Protein AF-A0A9N9JMC4-F1 (afdb_monomer)

pLDDT: mean 87.78, std 9.15, range [64.56, 97.38]

Secondary structure (DSSP, 8-state):
---EEE---TTSTTHHHHHHHHHHHHHTT---EEEEEE-SSS-HHHHHHHHHHHHHTT--EEEEE--PPPTT-SS--PPTTS--SHHHHHHHHHHH-

Mean predicted aligned error: 4.38 Å

InterPro domains:
  IPR003171 Methylenetetrahydrofolate reductase-like, catalytic domain [PF02219] (1-97)
  IPR029041 FAD-linked oxidoreductase-like [SSF51730] (1-96)

Nearest PDB structures (foldseek):
  8uy1-assembly1_A  TM=9.423E-01  e=5.233E-10  Thermochaetoides thermophila DSM 1495
  8uy2-assembly1_A  TM=8.934E-01  e=1.357E-09  Thermochaetoides thermophila DSM 1495
  1v93-assembly1_A  TM=9.577E-01  e=5.666E-09  Thermus thermophilus HB8
  8uy2-assembly1_D  TM=8.923E-01  e=2.185E-09  Thermochaetoides thermophila DSM 1495
  6fnu-assembly1_A  TM=8.862E-01  e=6.950E-09  Saccharomyces cerevisiae

Foldseek 3Di:
DQADEQDAAFLRPPLVVSLVCLLCCCVVVVGQYEYEDAFANYAVVSVVVSLVSCVVSPHPHYDQFNGDADPPDPDHDHDVNTDRGSVVVVVVSVVPD

Sequence (97 aa):
PEFIDITWNAGGTSSQLTSEIVSTAQSVYGLETVMHLTCTNMPKEKIDKALKDAKDCGCQNILALRGDPPRGQLNWEACEKGFSHAIDLVRYIRAQY

Solvent-accessible surface area (backbone atoms only — not comparable to full-atom values): 5589 Å² total; per-residue (Å²): 126,88,60,46,80,44,76,55,57,64,47,49,84,54,48,66,58,41,53,52,51,52,33,44,38,32,72,75,68,68,42,51,48,32,40,40,40,57,37,32,67,41,60,56,69,59,54,54,49,52,55,48,54,36,49,76,49,66,50,85,39,72,46,64,32,31,60,65,47,62,93,95,45,92,65,72,74,73,41,89,86,36,38,81,43,28,66,52,48,48,54,48,50,67,74,75,106

Organism: NCBI:txid60492

Structure (mmCIF, N/CA/C/O backbone):
data_AF-A0A9N9JMC4-F1
#
_entry.id   AF-A0A9N9JMC4-F1
#
loop_
_atom_site.group_PDB
_atom_site.id
_atom_site.type_symbol
_atom_site.label_atom_id
_atom_site.label_alt_id
_atom_site.label_comp_id
_atom_site.label_asym_id
_atom_site.label_entity_id
_atom_site.label_seq_id
_atom_site.pdbx_PDB_ins_code
_atom_site.Cartn_x
_atom_site.Cartn_y
_atom_site.Cartn_z
_atom_site.occupancy
_atom_site.B_iso_or_equiv
_atom_site.auth_seq_id
_atom_site.auth_comp_id
_atom_site.auth_asym_id
_atom_site.auth_atom_id
_atom_site.pdbx_PDB_model_num
ATOM 1 N N . PRO A 1 1 ? -16.812 9.818 6.952 1.00 88.69 1 PRO A N 1
ATOM 2 C CA . PRO A 1 1 ? -16.461 9.124 5.687 1.00 88.69 1 PRO A CA 1
ATOM 3 C C . PRO A 1 1 ? -16.502 7.617 5.945 1.00 88.69 1 PRO A C 1
ATOM 5 O O . PRO A 1 1 ? -16.405 7.242 7.110 1.00 88.69 1 PRO A O 1
ATOM 8 N N . GLU A 1 2 ? -16.666 6.785 4.916 1.00 94.06 2 GLU A N 1
ATOM 9 C CA . GLU A 1 2 ? -16.573 5.324 5.087 1.00 94.06 2 GLU A CA 1
ATOM 10 C C . GLU A 1 2 ? -15.116 4.888 5.282 1.00 94.06 2 GLU A C 1
ATOM 12 O O . GLU A 1 2 ? -14.822 4.130 6.195 1.00 94.06 2 GLU A O 1
ATOM 17 N N . PHE A 1 3 ? -14.199 5.460 4.502 1.00 96.38 3 PHE A N 1
ATOM 18 C CA . PHE A 1 3 ? -12.753 5.340 4.675 1.00 96.38 3 PHE A CA 1
ATOM 19 C C . PHE A 1 3 ? -12.049 6.583 4.117 1.00 96.38 3 PHE A C 1
ATOM 21 O O . PHE A 1 3 ? -12.675 7.426 3.461 1.00 96.38 3 PHE A O 1
ATOM 28 N N . ILE A 1 4 ? -10.751 6.706 4.389 1.00 96.25 4 ILE A N 1
ATOM 29 C CA . ILE A 1 4 ? -9.861 7.676 3.742 1.00 96.25 4 ILE A CA 1
ATOM 30 C C . ILE A 1 4 ? -8.680 6.967 3.074 1.00 96.25 4 ILE A C 1
ATOM 32 O O . ILE A 1 4 ? -8.143 5.999 3.611 1.00 96.25 4 ILE A O 1
ATOM 36 N N . ASP A 1 5 ? -8.257 7.480 1.922 1.00 95.94 5 ASP A N 1
ATOM 37 C CA . ASP A 1 5 ? -7.088 6.976 1.204 1.00 95.94 5 ASP A CA 1
ATOM 38 C C . ASP A 1 5 ? -5.829 7.744 1.613 1.00 95.94 5 ASP A C 1
ATOM 40 O O . ASP A 1 5 ? -5.822 8.978 1.677 1.00 95.94 5 ASP A O 1
ATOM 44 N N . ILE A 1 6 ? -4.736 7.019 1.852 1.00 94.81 6 ILE A N 1
ATOM 45 C CA . ILE A 1 6 ? -3.429 7.612 2.144 1.00 94.81 6 ILE A CA 1
ATOM 46 C C . ILE A 1 6 ? -2.460 7.197 1.043 1.00 94.81 6 ILE A C 1
ATOM 48 O O . ILE A 1 6 ? -2.082 6.031 0.907 1.00 94.81 6 ILE A O 1
ATOM 52 N N . THR A 1 7 ? -2.056 8.182 0.242 1.00 93.25 7 THR A N 1
ATOM 53 C CA . THR A 1 7 ? -1.215 7.956 -0.932 1.00 93.25 7 THR A CA 1
ATOM 54 C C . THR A 1 7 ? 0.196 7.509 -0.565 1.00 93.25 7 THR A C 1
ATOM 56 O O . THR A 1 7 ? 0.775 7.943 0.433 1.00 93.25 7 THR A O 1
ATOM 59 N N . TRP A 1 8 ? 0.779 6.709 -1.454 1.00 89.50 8 TRP A N 1
ATOM 60 C CA . TRP A 1 8 ? 2.147 6.221 -1.372 1.00 89.50 8 TRP A CA 1
ATOM 61 C C . TRP A 1 8 ? 2.929 6.685 -2.590 1.00 89.50 8 TRP A C 1
ATOM 63 O O . TRP A 1 8 ? 2.541 6.412 -3.727 1.00 89.50 8 TRP A O 1
ATOM 73 N N . ASN A 1 9 ? 4.041 7.377 -2.355 1.00 80.75 9 ASN A N 1
ATOM 74 C CA . ASN A 1 9 ? 4.874 7.881 -3.438 1.00 80.75 9 ASN A CA 1
ATOM 75 C C . ASN A 1 9 ? 5.643 6.736 -4.120 1.00 80.75 9 ASN A C 1
ATOM 77 O O . ASN A 1 9 ? 6.191 5.856 -3.448 1.00 80.75 9 ASN A O 1
ATOM 81 N N . ALA A 1 10 ? 5.706 6.755 -5.451 1.00 68.50 10 ALA A N 1
ATOM 82 C CA . ALA A 1 10 ? 6.422 5.757 -6.237 1.00 68.50 10 ALA A CA 1
ATOM 83 C C . ALA A 1 10 ? 7.896 5.668 -5.790 1.00 68.50 10 ALA A C 1
ATOM 85 O O . ALA A 1 10 ? 8.573 6.679 -5.614 1.00 68.50 10 ALA A O 1
ATOM 86 N N . GLY A 1 11 ? 8.390 4.447 -5.555 1.00 65.56 11 GLY A N 1
ATOM 87 C CA . GLY A 1 11 ? 9.744 4.208 -5.029 1.00 65.56 11 GLY A CA 1
ATOM 88 C C . GLY A 1 11 ? 9.900 4.359 -3.507 1.00 65.56 11 GLY A C 1
ATOM 89 O O . GLY A 1 11 ? 10.986 4.128 -2.974 1.00 65.56 11 GLY A O 1
ATOM 90 N N . GLY A 1 12 ? 8.831 4.711 -2.782 1.00 64.56 12 GLY A N 1
ATOM 91 C CA . GLY A 1 12 ? 8.786 4.648 -1.316 1.00 64.56 12 GLY A CA 1
ATOM 92 C C . GLY A 1 12 ? 9.736 5.604 -0.602 1.00 64.56 12 GLY A C 1
ATOM 93 O O . GLY A 1 12 ? 10.216 5.291 0.484 1.00 64.56 12 GLY A O 1
ATOM 94 N N . THR A 1 13 ? 10.038 6.763 -1.192 1.00 69.06 13 THR A N 1
ATOM 95 C CA . THR A 1 13 ? 10.882 7.791 -0.556 1.00 69.06 13 THR A CA 1
ATOM 96 C C . THR A 1 13 ? 10.250 8.344 0.726 1.00 69.06 13 THR A C 1
ATOM 98 O O . THR A 1 13 ? 10.961 8.671 1.667 1.00 69.06 13 THR A O 1
ATOM 101 N N . SER A 1 14 ? 8.918 8.402 0.787 1.00 72.88 14 SER A N 1
ATOM 102 C CA . SER A 1 14 ? 8.139 8.853 1.948 1.00 72.88 14 SER A CA 1
ATOM 103 C C . SER A 1 14 ? 7.345 7.718 2.606 1.00 72.88 14 SER A C 1
ATOM 105 O O . SER A 1 14 ? 6.327 7.975 3.243 1.00 72.88 14 SER A O 1
ATOM 107 N N . SER A 1 15 ? 7.780 6.462 2.443 1.00 77.94 15 SER A N 1
ATOM 108 C CA . SER A 1 15 ? 7.065 5.280 2.951 1.00 77.94 15 SER A CA 1
ATOM 109 C C . SER A 1 15 ? 6.796 5.343 4.452 1.00 77.94 15 SER A C 1
ATOM 111 O O . SER A 1 15 ? 5.722 4.978 4.912 1.00 77.94 15 SER A O 1
ATOM 113 N N . GLN A 1 16 ? 7.773 5.842 5.211 1.00 83.12 16 GLN A N 1
ATOM 114 C CA . GLN A 1 16 ? 7.664 5.977 6.657 1.00 83.12 16 GLN A CA 1
ATOM 115 C C . GLN A 1 16 ? 6.576 6.984 7.052 1.00 83.12 16 GLN A C 1
ATOM 117 O O . GLN A 1 16 ? 5.774 6.697 7.934 1.00 83.12 16 GLN A O 1
ATOM 122 N N . LEU A 1 17 ? 6.494 8.115 6.343 1.00 88.75 17 LEU A N 1
ATOM 123 C CA . LEU A 1 17 ? 5.462 9.121 6.581 1.00 88.75 17 LEU A CA 1
ATOM 124 C C . LEU A 1 17 ? 4.063 8.560 6.291 1.00 88.75 17 LEU A C 1
ATOM 126 O O . LEU A 1 17 ? 3.141 8.805 7.060 1.00 88.75 17 LEU A O 1
ATOM 130 N N . THR A 1 18 ? 3.900 7.773 5.221 1.00 90.81 18 THR A N 1
ATOM 131 C CA . THR A 1 18 ? 2.625 7.094 4.938 1.00 90.81 18 THR A CA 1
ATOM 132 C C . THR A 1 18 ? 2.216 6.188 6.105 1.00 90.81 18 THR A C 1
ATOM 134 O O . THR A 1 18 ? 1.089 6.307 6.581 1.00 90.81 18 THR A O 1
ATOM 137 N N . SER A 1 19 ? 3.125 5.356 6.626 1.00 88.31 19 SER A N 1
ATOM 138 C CA . SER A 1 19 ? 2.839 4.494 7.785 1.00 88.31 19 SER A CA 1
ATOM 139 C C . SER A 1 19 ? 2.486 5.285 9.052 1.00 88.31 19 SER A C 1
ATOM 141 O O . SER A 1 19 ? 1.570 4.903 9.780 1.00 88.31 19 SER A O 1
ATOM 143 N N . GLU A 1 20 ? 3.172 6.401 9.316 1.00 92.00 20 GLU A N 1
ATOM 144 C CA . GLU A 1 20 ? 2.890 7.279 10.462 1.00 92.00 20 GLU A CA 1
ATOM 145 C C . GLU A 1 20 ? 1.506 7.936 10.355 1.00 92.00 20 GLU A C 1
ATOM 147 O O . GLU A 1 20 ? 0.763 7.982 11.341 1.00 92.00 20 GLU A O 1
ATOM 152 N N . ILE A 1 21 ? 1.119 8.385 9.156 1.00 94.44 21 ILE A N 1
ATOM 153 C CA . ILE A 1 21 ? -0.212 8.955 8.904 1.00 94.44 21 ILE A CA 1
ATOM 154 C C . ILE A 1 21 ? -1.290 7.881 9.079 1.00 94.44 21 ILE A C 1
ATOM 156 O O . ILE A 1 21 ? -2.279 8.147 9.755 1.00 94.44 21 ILE A O 1
ATOM 160 N N . VAL A 1 22 ? -1.096 6.672 8.534 1.00 94.44 22 VAL A N 1
ATOM 161 C CA . VAL A 1 22 ? -2.037 5.544 8.697 1.00 94.44 22 VAL A CA 1
ATOM 162 C C . VAL A 1 22 ? -2.227 5.213 10.177 1.00 94.44 22 VAL A C 1
ATOM 164 O O . VAL A 1 22 ? -3.358 5.123 10.652 1.00 94.44 22 VAL A O 1
ATOM 167 N N . SER A 1 23 ? -1.122 5.093 10.918 1.00 92.88 23 SER A N 1
ATOM 168 C CA . SER A 1 23 ? -1.148 4.809 12.353 1.00 92.88 23 SER A CA 1
ATOM 169 C C . SER A 1 23 ? -1.887 5.898 13.129 1.00 92.88 23 SER A C 1
ATOM 171 O O . SER A 1 23 ? -2.756 5.596 13.945 1.00 92.88 23 SER A O 1
ATOM 173 N N . THR A 1 24 ? -1.613 7.172 12.841 1.00 94.75 24 THR A N 1
ATOM 174 C CA . THR A 1 24 ? -2.272 8.304 13.511 1.00 94.75 24 THR A CA 1
ATOM 175 C C . THR A 1 24 ? -3.764 8.365 13.173 1.00 94.75 24 THR A C 1
ATOM 177 O O . THR A 1 24 ? -4.595 8.522 14.065 1.00 94.75 24 THR A O 1
ATOM 180 N N . ALA A 1 25 ? -4.125 8.207 11.897 1.00 94.50 25 ALA A N 1
ATOM 181 C CA . ALA A 1 25 ? -5.509 8.212 11.430 1.00 94.50 25 ALA A CA 1
ATOM 182 C C . ALA A 1 25 ? -6.360 7.144 12.130 1.00 94.50 25 ALA A C 1
ATOM 184 O O . ALA A 1 25 ? -7.459 7.453 12.592 1.00 94.50 25 ALA A O 1
ATOM 185 N N . GLN A 1 26 ? -5.829 5.931 12.290 1.00 91.81 26 GLN A N 1
ATOM 186 C CA . GLN A 1 26 ? -6.540 4.858 12.981 1.00 91.81 26 GLN A CA 1
ATOM 187 C C . GLN A 1 26 ? -6.511 5.002 14.504 1.00 91.81 26 GLN A C 1
ATOM 189 O O . GLN A 1 26 ? -7.561 4.98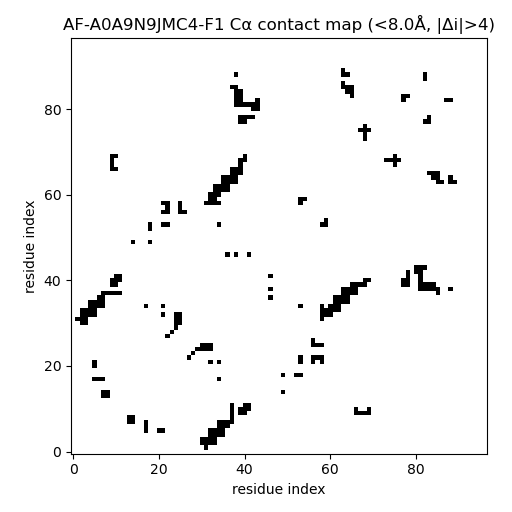2 15.139 1.00 91.81 26 GLN A O 1
ATOM 194 N N . SER A 1 27 ? -5.331 5.170 15.106 1.00 89.88 27 SER A N 1
ATOM 195 C CA . SER A 1 27 ? -5.183 5.116 16.569 1.00 89.88 27 SER A CA 1
ATOM 196 C C . SER A 1 27 ? -5.670 6.372 17.292 1.00 89.88 27 SER A C 1
ATOM 198 O O . SER A 1 27 ? -6.203 6.270 18.394 1.00 89.88 27 SER A O 1
ATOM 200 N N . VAL A 1 28 ? -5.501 7.554 16.688 1.00 92.88 28 VAL A N 1
ATOM 201 C CA . VAL A 1 28 ? -5.850 8.839 17.315 1.00 92.88 28 VAL A CA 1
ATOM 202 C C . VAL A 1 28 ? -7.241 9.295 16.894 1.00 92.88 28 VAL A C 1
ATOM 204 O O . VAL A 1 28 ? -8.011 9.763 17.730 1.00 92.88 28 VAL A O 1
ATOM 207 N N . TYR A 1 29 ? -7.567 9.170 15.605 1.00 93.62 29 TYR A N 1
ATOM 208 C CA . TYR A 1 29 ? -8.813 9.707 15.049 1.00 93.62 29 TYR A CA 1
ATOM 209 C C . TYR A 1 29 ? -9.902 8.652 14.819 1.00 93.62 29 TYR A C 1
ATOM 211 O O . TYR A 1 29 ? -11.040 9.029 14.543 1.00 93.62 29 TYR A O 1
ATOM 219 N N . GLY A 1 30 ? -9.587 7.357 14.933 1.00 91.75 30 GLY A N 1
ATOM 220 C CA . GLY A 1 30 ? -10.552 6.275 14.714 1.00 91.75 30 GLY A CA 1
ATOM 221 C C . GLY A 1 30 ? -11.084 6.211 13.280 1.00 91.75 30 GLY A C 1
ATOM 222 O O . GLY A 1 30 ? -12.214 5.775 13.066 1.00 91.75 30 GLY A O 1
ATOM 223 N N . LEU A 1 31 ? -10.316 6.706 12.306 1.00 94.81 31 LEU A N 1
ATOM 224 C CA . LEU A 1 31 ? -10.698 6.693 10.897 1.00 94.81 31 LEU A CA 1
ATOM 22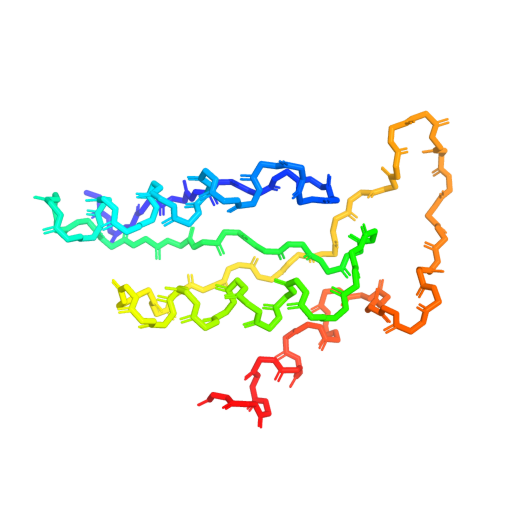5 C C . LEU A 1 31 ? -10.281 5.374 10.255 1.00 94.81 31 LEU A C 1
ATOM 227 O O . LEU A 1 31 ? -9.138 4.952 10.404 1.00 94.81 31 LEU A O 1
ATOM 231 N N . GLU A 1 32 ? -11.182 4.774 9.482 1.00 95.81 32 GLU A N 1
ATOM 232 C CA . GLU A 1 32 ? -10.840 3.647 8.618 1.00 95.81 32 GLU A CA 1
ATOM 233 C C . GLU A 1 32 ? -9.944 4.129 7.468 1.00 95.81 32 GLU A C 1
ATOM 235 O O . GLU A 1 32 ? -10.212 5.165 6.846 1.00 95.81 32 GLU A O 1
ATOM 240 N N . THR A 1 33 ? -8.868 3.392 7.190 1.00 96.38 33 THR A N 1
ATOM 241 C CA . THR A 1 33 ? -7.821 3.837 6.257 1.00 96.38 33 THR A CA 1
ATOM 242 C C . THR A 1 33 ? -7.529 2.794 5.202 1.00 96.38 33 THR A C 1
ATOM 244 O O . THR A 1 33 ? -7.351 1.620 5.519 1.00 96.38 33 THR A O 1
ATOM 247 N N . VAL A 1 34 ? -7.379 3.252 3.963 1.00 97.38 34 VAL A N 1
ATOM 248 C CA . VAL A 1 34 ? -6.845 2.470 2.852 1.00 97.38 34 VAL A CA 1
ATOM 249 C C . VAL A 1 34 ? -5.434 2.970 2.558 1.00 97.38 34 VAL A C 1
ATOM 251 O O . VAL A 1 34 ? -5.225 4.094 2.090 1.00 97.38 34 VAL A O 1
ATOM 254 N N . MET A 1 35 ? -4.435 2.138 2.843 1.00 96.38 35 MET A N 1
ATOM 255 C CA . MET A 1 35 ? -3.043 2.473 2.560 1.00 96.38 35 MET A CA 1
ATOM 256 C C . MET A 1 35 ? -2.701 2.099 1.117 1.00 96.38 35 MET A C 1
ATOM 258 O O . MET A 1 35 ? -2.783 0.932 0.725 1.00 96.38 35 MET A O 1
ATOM 262 N N . HIS A 1 36 ? -2.267 3.072 0.320 1.00 95.38 36 HIS A N 1
ATOM 263 C CA . HIS A 1 36 ? -1.693 2.775 -0.989 1.00 95.38 36 HIS A CA 1
ATOM 264 C C . HIS A 1 36 ? -0.342 2.076 -0.813 1.00 95.38 36 HIS A C 1
ATOM 266 O O . HIS A 1 36 ? 0.442 2.432 0.065 1.00 95.38 36 HIS A O 1
ATOM 272 N N . LEU A 1 37 ? -0.031 1.114 -1.679 1.00 93.88 37 LEU A N 1
ATOM 273 C CA . LEU A 1 37 ? 1.274 0.460 -1.688 1.00 93.88 37 LEU A CA 1
ATOM 274 C C . LEU A 1 37 ? 1.697 0.155 -3.122 1.00 93.88 37 LEU A C 1
ATOM 276 O O . LEU A 1 37 ? 1.029 -0.592 -3.834 1.00 93.88 37 LEU A O 1
ATOM 280 N N . THR A 1 38 ? 2.816 0.743 -3.545 1.00 91.75 38 THR A N 1
ATOM 281 C CA . THR A 1 38 ? 3.413 0.464 -4.863 1.00 91.75 38 THR A CA 1
ATOM 282 C C . THR A 1 38 ? 4.424 -0.675 -4.765 1.00 91.75 38 THR A C 1
ATOM 284 O O . THR A 1 38 ? 5.034 -0.867 -3.716 1.00 91.75 38 THR A O 1
ATOM 287 N N . CYS A 1 39 ? 4.601 -1.444 -5.839 1.00 86.56 39 CYS A N 1
ATOM 288 C CA . CYS A 1 39 ? 5.442 -2.643 -5.835 1.00 86.56 39 CYS A CA 1
ATOM 289 C C . CYS A 1 39 ? 6.751 -2.494 -6.628 1.00 86.56 39 CYS A C 1
ATOM 291 O O . CYS A 1 39 ? 7.619 -3.362 -6.547 1.00 86.56 39 CYS A O 1
ATOM 293 N N . THR A 1 40 ? 6.908 -1.411 -7.393 1.00 81.56 40 THR A N 1
ATOM 294 C CA . THR A 1 40 ? 8.082 -1.173 -8.243 1.00 81.56 40 THR A CA 1
ATOM 295 C C . THR A 1 40 ? 9.087 -0.217 -7.608 1.00 81.56 40 THR A C 1
ATOM 297 O O . THR A 1 40 ? 8.754 0.572 -6.724 1.00 81.56 40 THR A O 1
ATOM 300 N N . ASN A 1 41 ? 10.334 -0.265 -8.089 1.00 77.94 41 ASN A N 1
ATOM 301 C CA . ASN A 1 41 ? 11.449 0.580 -7.632 1.00 77.94 41 ASN A CA 1
ATOM 302 C C . ASN A 1 41 ? 11.772 0.439 -6.132 1.00 77.94 41 ASN A C 1
ATOM 304 O O . ASN A 1 41 ? 12.326 1.354 -5.523 1.00 77.94 41 ASN A O 1
ATOM 308 N N . MET A 1 42 ? 11.403 -0.690 -5.521 1.00 80.44 42 MET A N 1
ATOM 309 C CA . MET A 1 42 ? 11.674 -0.983 -4.119 1.00 80.44 42 MET A CA 1
ATOM 310 C C . MET A 1 42 ? 12.078 -2.446 -3.937 1.00 80.44 42 MET A C 1
ATOM 312 O O . MET A 1 42 ? 11.524 -3.320 -4.608 1.00 80.44 42 MET A O 1
ATOM 316 N N . PRO A 1 43 ? 13.010 -2.722 -3.011 1.00 84.81 43 PRO A N 1
ATOM 317 C CA . PRO A 1 43 ? 13.336 -4.083 -2.625 1.00 84.81 43 PRO A CA 1
ATOM 318 C C . PRO A 1 43 ? 12.164 -4.705 -1.849 1.00 84.81 43 PRO A C 1
ATOM 320 O O . PRO A 1 43 ? 11.399 -3.997 -1.181 1.00 84.81 43 PRO A O 1
ATOM 323 N N . LYS A 1 44 ? 12.025 -6.032 -1.923 1.00 87.75 44 LYS A N 1
ATOM 324 C CA . LYS A 1 44 ? 10.928 -6.779 -1.287 1.00 87.75 44 LYS A CA 1
ATOM 325 C C . LYS A 1 44 ? 10.843 -6.508 0.220 1.00 87.75 44 LYS A C 1
ATOM 327 O O . LYS A 1 44 ? 9.753 -6.349 0.758 1.00 87.75 44 LYS A O 1
ATOM 332 N N . GLU A 1 45 ? 11.983 -6.344 0.880 1.00 89.44 45 GLU A N 1
ATOM 333 C CA . GLU A 1 45 ? 12.093 -6.100 2.319 1.00 89.44 45 GLU A CA 1
ATOM 334 C C . GLU A 1 45 ? 11.389 -4.801 2.748 1.00 89.44 45 GLU A C 1
ATOM 336 O O . GLU A 1 45 ? 10.850 -4.719 3.852 1.00 89.44 45 GLU A O 1
ATOM 341 N N . LYS A 1 46 ? 11.344 -3.782 1.874 1.00 87.50 46 LYS A N 1
ATOM 342 C CA . LYS A 1 46 ? 10.579 -2.554 2.149 1.00 87.50 46 LYS A CA 1
ATOM 343 C C . LYS A 1 46 ? 9.075 -2.805 2.129 1.00 87.50 46 LYS A C 1
ATOM 345 O O . LYS A 1 46 ? 8.360 -2.226 2.941 1.00 87.50 46 LYS A O 1
ATOM 350 N N . ILE A 1 47 ? 8.607 -3.649 1.213 1.00 90.62 47 ILE A N 1
ATOM 351 C CA . ILE A 1 47 ? 7.195 -4.030 1.101 1.00 90.62 47 ILE A CA 1
ATOM 352 C C . ILE A 1 47 ? 6.792 -4.865 2.317 1.00 90.62 47 ILE A C 1
ATOM 354 O O . ILE A 1 47 ? 5.768 -4.579 2.930 1.00 90.62 47 ILE A O 1
ATOM 358 N N . ASP A 1 48 ? 7.639 -5.808 2.731 1.00 92.69 48 ASP A N 1
ATOM 359 C CA . ASP A 1 48 ? 7.424 -6.620 3.934 1.00 92.69 48 ASP A CA 1
ATOM 360 C C . ASP A 1 48 ? 7.313 -5.756 5.187 1.00 92.69 48 ASP A C 1
ATOM 362 O O . ASP A 1 48 ? 6.381 -5.911 5.979 1.00 92.69 48 ASP A O 1
ATOM 366 N N . LYS A 1 49 ? 8.227 -4.791 5.339 1.00 91.81 49 LYS A N 1
ATOM 367 C CA . LYS A 1 49 ? 8.170 -3.834 6.441 1.00 91.81 49 LYS A CA 1
ATOM 368 C C . LYS A 1 49 ? 6.891 -2.995 6.402 1.00 91.81 49 LYS A C 1
ATOM 370 O O . LYS A 1 49 ? 6.245 -2.860 7.432 1.00 91.81 49 LYS A O 1
ATOM 375 N N . ALA A 1 50 ? 6.507 -2.468 5.240 1.00 91.81 50 ALA A N 1
ATOM 376 C CA . ALA A 1 50 ? 5.305 -1.646 5.107 1.00 91.81 50 ALA A CA 1
ATOM 377 C C . ALA A 1 50 ? 4.024 -2.421 5.455 1.00 91.81 50 ALA A C 1
ATOM 379 O O . ALA A 1 50 ? 3.182 -1.911 6.188 1.00 91.81 50 ALA A O 1
ATOM 380 N N . LEU A 1 51 ? 3.893 -3.663 4.977 1.00 94.25 51 LEU A N 1
ATOM 381 C CA . LEU A 1 51 ? 2.751 -4.530 5.283 1.00 94.25 51 LEU A CA 1
ATOM 382 C C . LEU A 1 51 ? 2.705 -4.913 6.763 1.00 94.25 51 LEU A C 1
ATOM 384 O O . LEU A 1 51 ? 1.632 -4.928 7.367 1.00 94.25 51 LEU A O 1
ATOM 388 N N . LYS A 1 52 ? 3.867 -5.194 7.362 1.00 94.25 52 LYS A N 1
ATOM 389 C CA . LYS A 1 52 ? 3.969 -5.465 8.794 1.00 94.25 52 LYS A CA 1
ATOM 390 C C . LYS A 1 52 ? 3.565 -4.250 9.625 1.00 94.25 52 LYS A C 1
ATOM 392 O O . LYS A 1 52 ? 2.722 -4.397 10.500 1.00 94.25 52 LYS A O 1
ATOM 397 N N . ASP A 1 53 ? 4.123 -3.079 9.329 1.00 91.44 53 ASP A N 1
ATOM 398 C CA . ASP A 1 53 ? 3.821 -1.839 10.049 1.00 91.44 53 ASP A CA 1
ATOM 399 C C . ASP A 1 53 ? 2.324 -1.485 9.916 1.00 91.44 53 ASP A C 1
ATOM 401 O O . ASP A 1 53 ? 1.692 -1.110 10.901 1.00 91.44 53 ASP A O 1
ATOM 405 N N . ALA A 1 54 ? 1.735 -1.678 8.727 1.00 92.31 54 ALA A N 1
ATOM 406 C CA . ALA A 1 54 ? 0.303 -1.490 8.489 1.00 92.31 54 ALA A CA 1
ATOM 407 C C . ALA A 1 54 ? -0.559 -2.452 9.323 1.00 92.31 54 ALA A C 1
ATOM 409 O O . ALA A 1 54 ? -1.516 -2.027 9.965 1.00 92.31 54 ALA A O 1
ATOM 410 N N . LYS A 1 55 ? -0.208 -3.742 9.372 1.00 93.19 55 LYS A N 1
ATOM 411 C CA . LYS A 1 55 ? -0.920 -4.716 10.211 1.00 93.19 55 LYS A CA 1
ATOM 412 C C . LYS A 1 55 ? -0.787 -4.390 11.698 1.00 93.19 55 LYS A C 1
ATOM 414 O O . LYS A 1 55 ? -1.777 -4.458 12.422 1.00 93.19 55 LYS A O 1
ATOM 419 N N . ASP A 1 56 ? 0.418 -4.049 12.145 1.00 91.38 56 ASP A N 1
ATOM 420 C CA . ASP A 1 56 ? 0.713 -3.771 13.551 1.00 91.38 56 ASP A CA 1
ATOM 421 C C . ASP A 1 56 ? -0.015 -2.496 14.039 1.00 91.38 56 ASP A C 1
ATOM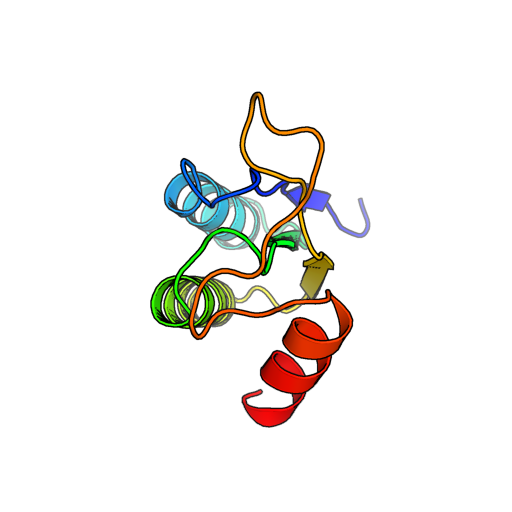 423 O O . ASP A 1 56 ? -0.345 -2.405 15.221 1.00 91.38 56 ASP A O 1
ATOM 427 N N . CYS A 1 57 ? -0.343 -1.549 13.146 1.00 87.81 57 CYS A N 1
ATOM 428 C CA . CYS A 1 57 ? -1.176 -0.378 13.461 1.00 87.81 57 CYS A CA 1
ATOM 429 C C . CYS A 1 57 ? -2.688 -0.584 13.247 1.00 87.81 57 CYS A C 1
ATOM 431 O O . CYS A 1 57 ? -3.463 0.347 13.459 1.00 87.81 57 CYS A O 1
ATOM 433 N N . GLY A 1 58 ? -3.113 -1.791 12.856 1.00 89.75 58 GLY A N 1
ATOM 434 C CA . GLY A 1 58 ? -4.521 -2.154 12.677 1.00 89.75 58 GLY A CA 1
ATOM 435 C C . GLY A 1 58 ? -5.081 -1.938 11.270 1.00 89.75 58 GLY A C 1
ATOM 436 O O . GLY A 1 58 ? -6.241 -2.266 11.045 1.00 89.75 58 GLY A O 1
ATOM 437 N N . CYS A 1 59 ? -4.279 -1.466 10.307 1.00 92.88 59 CYS A N 1
ATOM 438 C CA . CYS A 1 59 ? -4.733 -1.252 8.932 1.00 92.88 59 CYS A CA 1
ATOM 439 C C . CYS A 1 59 ? -5.111 -2.575 8.266 1.00 92.88 59 CYS A C 1
ATOM 441 O O . CYS A 1 59 ? -4.282 -3.478 8.128 1.00 92.88 59 CYS A O 1
ATOM 443 N N . GLN A 1 60 ? -6.361 -2.668 7.816 1.00 93.62 60 GLN A N 1
ATOM 444 C CA . GLN A 1 60 ? -6.894 -3.865 7.160 1.00 93.62 60 GLN A CA 1
ATOM 445 C C . GLN A 1 60 ? -7.048 -3.698 5.646 1.00 93.62 60 GLN A C 1
ATOM 447 O O . GLN A 1 60 ? -7.273 -4.681 4.939 1.00 93.62 60 GLN A O 1
ATOM 452 N N . ASN A 1 61 ? -6.900 -2.473 5.135 1.00 96.56 61 ASN A N 1
ATOM 453 C CA . ASN A 1 61 ? -7.202 -2.144 3.750 1.00 96.56 61 ASN A CA 1
ATOM 454 C C . ASN A 1 61 ? -5.952 -1.647 3.013 1.00 96.56 61 ASN A C 1
ATOM 456 O O 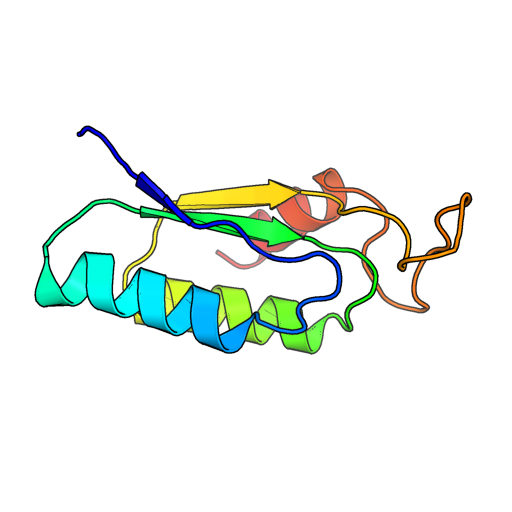. ASN A 1 61 ? -5.397 -0.594 3.324 1.00 96.56 61 ASN A O 1
ATOM 460 N N . ILE A 1 62 ? -5.522 -2.407 2.002 1.00 96.94 62 ILE A N 1
ATOM 461 C CA . ILE A 1 62 ? -4.363 -2.085 1.160 1.00 96.94 62 ILE A CA 1
ATOM 462 C C . ILE A 1 62 ? -4.809 -1.910 -0.289 1.00 96.94 62 ILE A C 1
ATOM 464 O O . ILE A 1 62 ? -5.369 -2.833 -0.887 1.00 96.94 62 ILE A O 1
ATOM 468 N N . LEU A 1 63 ? -4.479 -0.764 -0.885 1.00 96.88 63 LEU A N 1
ATOM 469 C CA . LEU A 1 63 ? -4.591 -0.553 -2.325 1.00 96.88 63 LEU A CA 1
ATOM 470 C C . LEU A 1 63 ? -3.263 -0.918 -2.998 1.00 96.88 63 LEU A C 1
ATOM 472 O O . LEU A 1 63 ? -2.311 -0.134 -3.015 1.00 96.88 63 LEU A O 1
ATOM 476 N N . ALA A 1 64 ? -3.203 -2.128 -3.553 1.00 96.19 64 ALA A N 1
ATOM 477 C CA . ALA A 1 64 ? -2.028 -2.631 -4.256 1.00 96.19 64 ALA A CA 1
ATOM 478 C C . ALA A 1 64 ? -1.909 -2.007 -5.654 1.00 96.19 64 ALA A C 1
ATOM 480 O O . ALA A 1 64 ? -2.770 -2.186 -6.517 1.00 96.19 64 ALA A O 1
ATOM 481 N N . LEU A 1 65 ? -0.803 -1.309 -5.892 1.00 93.69 65 LEU A N 1
ATOM 482 C CA . LEU A 1 65 ? -0.503 -0.606 -7.133 1.00 93.69 65 LEU A CA 1
ATOM 483 C C . LEU A 1 65 ? 0.842 -1.076 -7.685 1.00 93.69 65 LEU A C 1
ATOM 485 O O . LEU A 1 65 ? 1.728 -1.500 -6.946 1.00 93.69 65 LEU A O 1
ATOM 489 N N . ARG A 1 66 ? 1.031 -0.955 -9.002 1.00 90.88 66 ARG A N 1
ATOM 490 C CA . ARG A 1 66 ? 2.357 -1.170 -9.592 1.00 90.88 66 ARG A CA 1
ATOM 491 C C . ARG A 1 66 ? 3.292 -0.039 -9.161 1.00 90.88 66 ARG A C 1
ATOM 493 O O . ARG A 1 66 ? 4.308 -0.283 -8.525 1.00 90.88 66 ARG A O 1
ATOM 500 N N . GLY A 1 67 ? 2.874 1.190 -9.445 1.00 87.50 67 GLY A N 1
ATOM 501 C CA . GLY A 1 67 ? 3.721 2.374 -9.403 1.00 87.50 67 GLY A CA 1
ATOM 502 C C . GLY A 1 67 ? 4.195 2.774 -1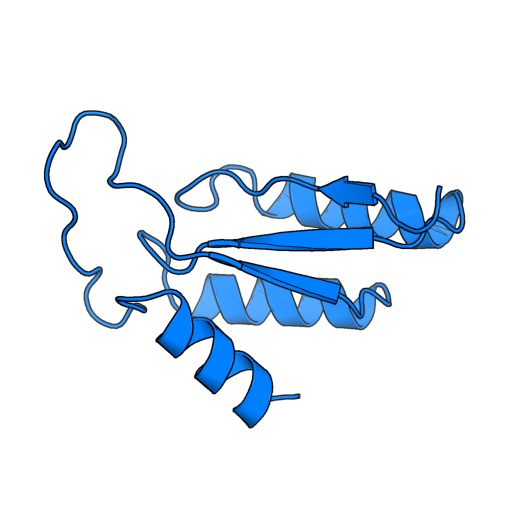0.799 1.00 87.50 67 GLY A C 1
ATOM 503 O O . GLY A 1 67 ? 4.018 2.040 -11.784 1.00 87.50 67 GLY A O 1
ATOM 504 N N . ASP A 1 68 ? 4.776 3.965 -10.852 1.00 84.62 68 ASP A N 1
ATOM 505 C CA . ASP A 1 68 ? 5.311 4.573 -12.064 1.00 84.62 68 ASP A CA 1
ATOM 506 C C . ASP A 1 68 ? 6.819 4.310 -12.208 1.00 84.62 68 ASP A C 1
ATOM 508 O O . ASP A 1 68 ? 7.491 3.957 -11.228 1.00 84.62 68 ASP A O 1
ATOM 512 N N . PRO A 1 69 ? 7.378 4.468 -13.422 1.00 79.44 69 PRO A N 1
ATOM 513 C CA . PRO A 1 69 ? 8.821 4.531 -13.612 1.00 79.44 69 PRO A CA 1
ATOM 514 C C . PRO A 1 69 ? 9.480 5.587 -12.705 1.00 79.44 69 PRO A C 1
ATOM 516 O O . PRO A 1 69 ? 8.835 6.571 -12.324 1.00 79.44 69 PRO A O 1
ATOM 519 N N . PRO A 1 70 ? 10.776 5.433 -12.382 1.00 76.88 70 PRO A N 1
ATOM 520 C CA . PRO A 1 70 ? 11.545 6.485 -11.730 1.00 76.88 70 PRO A CA 1
ATOM 521 C C . PRO A 1 70 ? 11.422 7.823 -12.469 1.00 76.88 70 PRO A C 1
ATOM 523 O O . PRO A 1 70 ? 11.355 7.879 -13.699 1.00 76.88 70 PRO A O 1
ATOM 526 N N . ARG A 1 71 ? 11.430 8.929 -11.718 1.00 75.06 71 ARG A N 1
ATOM 527 C CA . ARG A 1 71 ? 11.302 10.273 -12.293 1.00 75.06 71 ARG A CA 1
ATOM 528 C C . ARG A 1 71 ? 12.382 10.504 -13.357 1.00 75.06 71 ARG A C 1
ATOM 530 O O . ARG A 1 71 ? 13.569 10.407 -13.066 1.00 75.06 71 ARG A O 1
ATOM 537 N N . GLY A 1 72 ? 11.958 10.859 -14.569 1.00 78.62 72 GLY A N 1
ATOM 538 C CA .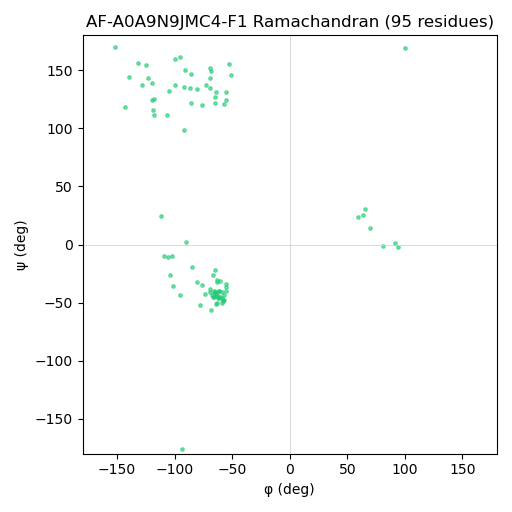 GLY A 1 72 ? 12.855 11.100 -15.704 1.00 78.62 72 GLY A CA 1
ATOM 539 C C . GLY A 1 72 ? 13.074 9.889 -16.616 1.00 78.62 72 GLY A C 1
ATOM 540 O O . GLY A 1 72 ? 13.733 10.037 -17.641 1.00 78.62 72 GLY A O 1
ATOM 541 N N . GLN A 1 73 ? 12.497 8.727 -16.300 1.00 77.88 73 GLN A N 1
ATOM 542 C CA . GLN A 1 73 ? 12.454 7.574 -17.198 1.00 77.88 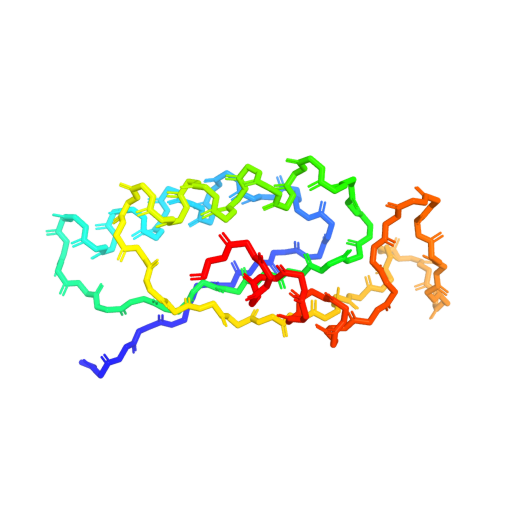73 GLN A CA 1
ATOM 543 C C . GLN A 1 73 ? 11.053 7.425 -17.799 1.00 77.88 73 GLN A C 1
ATOM 545 O O . GLN A 1 73 ? 10.052 7.482 -17.090 1.00 77.88 73 GLN A O 1
ATOM 550 N N . LEU A 1 74 ? 10.980 7.250 -19.121 1.00 73.88 74 LEU A N 1
ATOM 551 C CA . LEU A 1 74 ? 9.720 6.966 -19.822 1.00 73.88 74 LEU A CA 1
ATOM 552 C C . LEU A 1 74 ? 9.340 5.488 -19.727 1.00 73.88 74 LEU A C 1
ATOM 554 O O . LEU A 1 74 ? 8.161 5.146 -19.682 1.00 73.88 74 LEU A O 1
ATOM 558 N N . ASN A 1 75 ? 10.352 4.623 -19.690 1.00 73.44 75 ASN A N 1
ATOM 559 C CA . ASN A 1 75 ? 10.168 3.187 -19.656 1.00 73.44 75 ASN A CA 1
ATOM 560 C C . ASN A 1 75 ? 10.323 2.684 -18.230 1.00 73.44 75 ASN A C 1
ATOM 562 O O . ASN A 1 75 ? 11.217 3.098 -17.495 1.00 73.44 75 ASN A O 1
ATOM 566 N N . TRP A 1 76 ? 9.425 1.784 -17.859 1.00 71.00 76 TRP A N 1
ATOM 567 C CA . TRP A 1 76 ? 9.538 1.030 -16.629 1.00 71.00 76 TRP A CA 1
ATOM 568 C C . TRP A 1 76 ? 10.511 -0.133 -16.835 1.00 71.00 76 TRP A C 1
ATOM 570 O O . TRP A 1 76 ? 10.377 -0.873 -17.810 1.00 71.00 76 TRP A O 1
ATOM 580 N N . GLU A 1 77 ? 11.433 -0.325 -15.895 1.00 71.00 77 GLU A N 1
ATOM 581 C CA . GLU A 1 77 ? 12.287 -1.509 -15.826 1.00 71.00 77 GLU A CA 1
ATOM 582 C C . GLU A 1 77 ? 12.047 -2.244 -14.507 1.00 71.00 77 GLU A C 1
ATOM 584 O O . GLU A 1 77 ? 11.880 -1.633 -13.446 1.00 71.00 77 GLU A O 1
ATOM 589 N N . ALA A 1 78 ? 12.008 -3.574 -14.576 1.00 68.75 78 ALA A N 1
ATOM 590 C CA . ALA A 1 78 ? 11.850 -4.401 -13.393 1.00 68.75 78 ALA A CA 1
ATOM 591 C C . ALA A 1 78 ? 13.070 -4.236 -12.486 1.00 68.75 78 ALA A C 1
ATOM 593 O O . ALA A 1 78 ? 14.205 -4.453 -12.909 1.00 68.75 78 ALA A O 1
ATOM 594 N N . CYS A 1 79 ? 12.836 -3.901 -11.217 1.00 66.94 79 CYS A N 1
ATOM 595 C CA . CYS A 1 79 ? 13.895 -3.966 -10.223 1.00 66.94 79 CYS A CA 1
ATOM 596 C C . CYS A 1 79 ? 14.315 -5.434 -10.074 1.00 66.94 79 CYS A C 1
ATOM 598 O O . CYS A 1 79 ? 13.458 -6.309 -9.921 1.00 66.94 79 CYS A O 1
ATOM 600 N N . GLU A 1 80 ? 15.616 -5.714 -10.121 1.00 66.00 80 GLU A N 1
ATOM 601 C CA . GLU A 1 80 ? 16.128 -7.074 -9.967 1.00 66.00 80 GLU A CA 1
ATOM 602 C C . GLU A 1 80 ? 15.647 -7.640 -8.615 1.00 66.00 80 GLU A C 1
ATOM 604 O O . GLU A 1 80 ? 15.895 -7.046 -7.566 1.00 66.00 80 GLU A O 1
ATOM 609 N N . LYS A 1 81 ? 14.899 -8.756 -8.646 1.00 67.25 81 LYS A N 1
ATOM 610 C CA . LYS A 1 81 ? 14.225 -9.395 -7.487 1.00 67.25 81 LYS A CA 1
ATOM 611 C C . LYS A 1 81 ? 13.031 -8.630 -6.877 1.00 67.25 81 LYS A C 1
ATOM 613 O O . LYS A 1 81 ? 12.583 -8.981 -5.785 1.00 67.25 81 LYS A O 1
ATOM 618 N N . GLY A 1 82 ? 12.496 -7.623 -7.567 1.00 75.12 82 GLY A N 1
ATOM 619 C CA . GLY A 1 82 ? 11.273 -6.906 -7.190 1.00 75.12 82 GLY A CA 1
ATOM 620 C C . GLY A 1 82 ? 9.999 -7.457 -7.845 1.00 75.12 82 GLY A C 1
ATOM 621 O O . GLY A 1 82 ? 10.018 -8.443 -8.581 1.00 75.12 82 GLY A O 1
ATOM 622 N N . PHE A 1 83 ? 8.873 -6.789 -7.590 1.00 87.25 83 PHE A N 1
ATOM 623 C CA . PHE A 1 83 ? 7.592 -7.078 -8.239 1.00 87.25 83 PHE A CA 1
ATOM 624 C C . PHE A 1 83 ? 7.479 -6.339 -9.577 1.00 87.25 83 PHE A C 1
ATOM 626 O O . PHE A 1 83 ? 7.959 -5.210 -9.707 1.00 87.25 83 PHE A O 1
ATOM 633 N N . SER A 1 84 ? 6.807 -6.949 -10.559 1.00 87.25 84 SER A N 1
ATOM 634 C CA . SER A 1 84 ? 6.657 -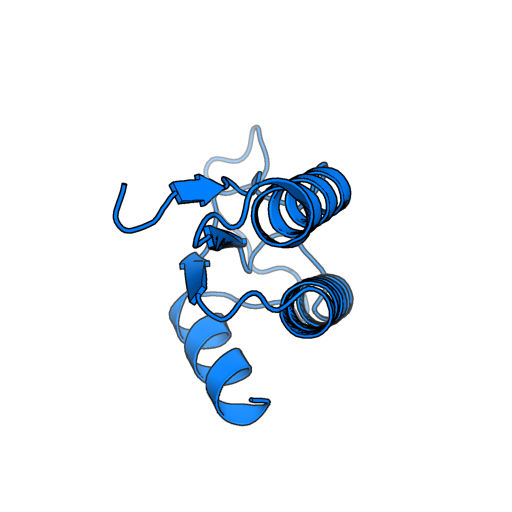6.361 -11.900 1.00 87.25 84 SER A CA 1
ATOM 635 C C . SER A 1 84 ? 5.290 -5.721 -12.117 1.00 87.25 84 SER A C 1
ATOM 637 O O . SER A 1 84 ? 5.158 -4.678 -12.761 1.00 87.25 84 SER A O 1
ATOM 639 N N . HIS A 1 85 ? 4.254 -6.325 -11.543 1.00 89.94 85 HIS A N 1
ATOM 640 C CA . HIS A 1 85 ? 2.876 -5.896 -11.700 1.00 89.94 85 HIS A CA 1
ATOM 641 C C . HIS A 1 85 ? 2.162 -5.817 -10.351 1.00 89.94 85 HIS A C 1
ATOM 643 O O . HIS A 1 85 ? 2.480 -6.543 -9.411 1.00 89.94 85 HIS A O 1
ATOM 649 N N . ALA A 1 86 ? 1.109 -4.995 -10.285 1.00 92.88 86 ALA A N 1
ATOM 650 C CA . ALA A 1 86 ? 0.251 -4.907 -9.101 1.00 92.88 86 ALA A CA 1
ATOM 651 C C . ALA A 1 86 ? -0.324 -6.278 -8.695 1.00 92.88 86 ALA A C 1
ATOM 653 O O . ALA A 1 86 ? -0.466 -6.566 -7.510 1.00 92.88 86 ALA A O 1
ATOM 654 N N . ILE A 1 87 ? -0.607 -7.152 -9.673 1.00 95.12 87 ILE A N 1
ATOM 655 C CA . ILE A 1 87 ? -1.115 -8.505 -9.414 1.00 95.12 87 ILE A CA 1
ATOM 656 C C . ILE A 1 87 ? -0.117 -9.371 -8.636 1.00 95.12 87 ILE A C 1
ATOM 658 O O . ILE A 1 87 ? -0.538 -10.222 -7.853 1.00 95.12 87 ILE A O 1
ATOM 662 N N . ASP A 1 88 ? 1.188 -9.141 -8.800 1.00 92.88 88 ASP A N 1
ATOM 663 C CA . ASP A 1 88 ? 2.213 -9.872 -8.059 1.00 92.88 88 ASP A CA 1
ATOM 664 C C . ASP A 1 88 ? 2.174 -9.471 -6.580 1.00 92.88 88 ASP A C 1
ATOM 666 O O . ASP A 1 88 ? 2.217 -10.337 -5.709 1.00 92.88 88 ASP A O 1
ATOM 670 N N . LEU A 1 89 ? 1.992 -8.173 -6.299 1.00 94.38 89 LEU A N 1
ATOM 671 C CA . LEU A 1 89 ? 1.806 -7.661 -4.941 1.00 94.38 89 LEU A CA 1
ATOM 672 C C . LEU A 1 89 ? 0.511 -8.192 -4.311 1.00 94.38 89 LEU A C 1
ATOM 674 O O . LEU A 1 89 ? 0.525 -8.622 -3.162 1.00 94.38 89 LEU A O 1
ATOM 678 N N . VAL A 1 90 ? -0.595 -8.235 -5.061 1.00 96.81 90 VAL A N 1
ATOM 679 C CA . VAL A 1 90 ? -1.859 -8.821 -4.575 1.00 96.81 90 VAL A CA 1
ATOM 680 C C . VAL A 1 90 ? -1.669 -10.289 -4.194 1.00 96.81 90 VAL A C 1
ATOM 682 O O . VAL A 1 90 ? -2.036 -10.689 -3.089 1.00 96.81 90 VAL A O 1
ATOM 685 N N . ARG A 1 91 ? -1.081 -11.096 -5.087 1.00 96.62 91 ARG A N 1
ATOM 686 C CA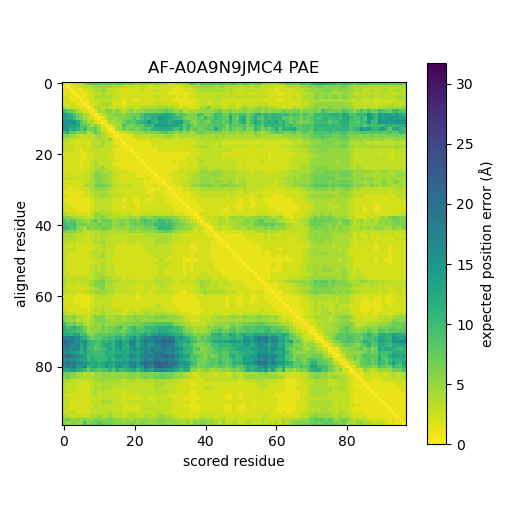 . ARG A 1 91 ? -0.795 -12.517 -4.825 1.00 96.62 91 ARG A CA 1
ATOM 687 C C . ARG A 1 91 ? 0.111 -12.687 -3.614 1.00 96.62 91 ARG A C 1
ATOM 689 O O . ARG A 1 91 ? -0.115 -13.583 -2.808 1.00 96.62 91 ARG A O 1
ATOM 696 N N . TYR A 1 92 ? 1.107 -11.818 -3.487 1.00 95.31 92 TYR A N 1
ATOM 697 C CA . TYR A 1 92 ? 2.041 -11.836 -2.376 1.00 95.31 92 TYR A CA 1
ATOM 698 C C . TYR A 1 92 ? 1.359 -11.562 -1.035 1.00 95.31 92 TYR A C 1
ATOM 700 O O . TYR A 1 92 ? 1.490 -12.372 -0.122 1.00 95.31 92 TYR A O 1
ATOM 708 N N . ILE A 1 93 ? 0.573 -10.484 -0.938 1.00 96.19 93 ILE A N 1
ATOM 709 C CA . ILE A 1 93 ? -0.170 -10.133 0.281 1.00 96.19 93 ILE A CA 1
ATOM 710 C C . ILE A 1 93 ? -1.087 -11.290 0.690 1.00 96.19 93 ILE A C 1
ATOM 712 O O . ILE A 1 93 ? -1.042 -11.722 1.836 1.00 96.19 93 ILE A O 1
ATOM 716 N N . ARG A 1 94 ? -1.846 -11.855 -0.260 1.00 96.88 94 ARG A N 1
ATOM 717 C CA . ARG A 1 94 ? -2.771 -12.976 -0.010 1.00 96.88 94 ARG A CA 1
ATOM 718 C C . ARG A 1 94 ? -2.093 -14.281 0.408 1.00 96.88 94 ARG A C 1
ATOM 720 O O . ARG A 1 94 ? -2.753 -15.142 0.973 1.00 96.88 94 ARG A O 1
ATOM 727 N N . ALA A 1 95 ? -0.814 -14.464 0.092 1.00 96.56 95 ALA A N 1
ATOM 728 C CA . ALA A 1 95 ? -0.059 -15.640 0.517 1.00 96.56 95 ALA A CA 1
ATOM 729 C C . ALA A 1 95 ? 0.532 -15.490 1.931 1.00 96.56 95 ALA A C 1
ATOM 731 O O . ALA A 1 95 ? 0.919 -16.493 2.525 1.00 96.56 95 ALA A O 1
ATOM 732 N N . GLN A 1 96 ? 0.656 -14.261 2.442 1.00 92.81 96 GLN A N 1
ATOM 733 C CA . GLN A 1 96 ? 1.276 -13.964 3.741 1.00 92.81 96 GLN A CA 1
ATOM 734 C C . GLN A 1 96 ? 0.258 -13.646 4.849 1.00 92.81 96 GLN A C 1
ATOM 736 O O . GLN A 1 96 ? 0.569 -13.850 6.025 1.00 92.81 96 GLN A O 1
ATOM 741 N N . TYR A 1 97 ? -0.926 -13.141 4.490 1.00 91.25 97 TYR A N 1
ATOM 742 C CA . TYR A 1 97 ? -1.965 -12.655 5.404 1.00 91.25 97 TYR A CA 1
ATOM 743 C C . TYR A 1 97 ? -3.338 -13.196 5.015 1.00 91.25 97 TYR A C 1
ATOM 745 O O . TYR A 1 97 ? -4.086 -13.543 5.954 1.00 91.25 97 TYR A O 1
#

Radius of gyration: 13.34 Å; Cα contacts (8 Å, |Δi|>4): 164; chains: 1; bounding box: 33×27×37 Å